Protein AF-A0A2D4TCL4-F1 (afdb_monomer)

Nearest PDB structures (foldseek):
  3dee-assembly1_A-2  TM=7.925E-01  e=2.643E-07  Neisseria gonorrhoeae FA 1090
  1lii-assembly1_A  TM=3.770E-01  e=7.928E+00  Toxoplasma gondii
  2a9z-assembly1_A  TM=3.758E-01  e=7.475E+00  Toxoplasma gondii
  1lik-assembly1_A  TM=3.734E-01  e=7.475E+00  Toxoplasma gondii
  1dgm-assembly1_A  TM=3.796E-01  e=8.408E+00  Toxoplasma gondii

Radius of gyration: 17.54 Å; Cα contacts (8 Å, |Δi|>4): 241; chains: 1; bounding box: 44×44×43 Å

Mean predicted aligned error: 4.55 Å

Sequence (165 aa):
YFLEISQEFVRFLLERSCPHPDDPPFIAELAHYEWVELALTVAEDDIPPEAGGDPMSSPLTLSPLAWPLAYAYPVHQIGVDFRPTEPGDPVYLVVYRDRGDAVQFMALNAATARLLELVRERGPEPGAALLQALAAELSLPEDTVSGFGAAQLADFVARGILVTH

Foldseek 3Di:
DVLVVLVVVLVCVVPPPDDDPPDQPCNSVLSVVVSLQVCLLPPPDDLDDAPDDQLQAFWKAFGPFKDKDKGQDPSVPDDPVDRDNGGDPIWIKIWGQFNVSHTDIDTDDPLLSVLNVLRHVVPTDRQLVSQVVSCVVVVHDSVVSVVVSSVVSVVCCNRSRMHGD

Structure (mmCIF, N/CA/C/O backbone):
data_AF-A0A2D4TCL4-F1
#
_entry.id   AF-A0A2D4TCL4-F1
#
loop_
_atom_site.group_PDB
_atom_site.id
_atom_site.type_symbol
_atom_site.label_atom_id
_atom_site.label_alt_id
_atom_site.label_comp_id
_atom_site.label_asym_id
_atom_site.label_entity_id
_atom_site.label_seq_id
_atom_site.pdbx_PDB_ins_code
_atom_site.Cartn_x
_atom_site.Cartn_y
_atom_site.Cartn_z
_atom_site.occupancy
_atom_site.B_iso_or_equiv
_atom_site.auth_seq_id
_atom_site.auth_comp_id
_atom_site.auth_asym_id
_atom_site.auth_atom_id
_atom_site.pdbx_PDB_model_num
ATOM 1 N N . TYR A 1 1 ? 11.666 -22.175 -1.401 1.00 53.78 1 TYR A N 1
ATOM 2 C CA . TYR A 1 1 ? 12.557 -22.423 -2.555 1.00 53.78 1 TYR A CA 1
ATOM 3 C C . TYR A 1 1 ? 12.320 -21.480 -3.739 1.00 53.78 1 TYR A C 1
ATOM 5 O O . TYR A 1 1 ? 13.203 -20.683 -4.008 1.00 53.78 1 TYR A O 1
ATOM 13 N N . PHE A 1 2 ? 11.178 -21.503 -4.451 1.00 63.78 2 PHE A N 1
ATOM 14 C CA . PHE A 1 2 ? 10.978 -20.621 -5.629 1.00 63.78 2 PHE A CA 1
ATOM 15 C C . PHE A 1 2 ? 10.907 -19.122 -5.268 1.00 63.78 2 PHE A C 1
ATOM 17 O O . PHE A 1 2 ? 11.614 -18.321 -5.868 1.00 63.78 2 PHE A O 1
ATOM 24 N N . LEU A 1 3 ? 10.149 -18.759 -4.226 1.00 73.62 3 LEU A N 1
ATOM 25 C CA . LEU A 1 3 ? 10.076 -17.378 -3.724 1.00 73.62 3 LEU A CA 1
ATOM 26 C C . LEU A 1 3 ? 11.419 -16.824 -3.250 1.00 73.62 3 LEU A C 1
ATOM 28 O O . LEU A 1 3 ? 11.705 -15.656 -3.483 1.00 73.62 3 LEU A O 1
ATOM 32 N N . GLU A 1 4 ? 12.223 -17.654 -2.583 1.00 73.25 4 GLU A N 1
ATOM 33 C CA . GLU A 1 4 ? 13.532 -17.254 -2.057 1.00 73.25 4 GLU A CA 1
ATOM 34 C C . GLU A 1 4 ? 14.464 -16.884 -3.210 1.00 73.25 4 GLU A C 1
ATOM 36 O O . GLU A 1 4 ? 15.098 -15.842 -3.170 1.00 73.25 4 GLU A O 1
ATOM 41 N N . ILE A 1 5 ? 14.486 -17.673 -4.289 1.00 76.19 5 ILE A N 1
ATOM 42 C CA . ILE A 1 5 ? 15.293 -17.359 -5.476 1.00 76.19 5 ILE A CA 1
ATOM 43 C C . ILE A 1 5 ? 14.829 -16.048 -6.125 1.00 76.19 5 ILE A C 1
ATOM 45 O O . ILE A 1 5 ? 15.663 -15.216 -6.478 1.00 76.19 5 ILE A O 1
ATOM 49 N N . SER A 1 6 ? 13.517 -15.838 -6.261 1.00 79.19 6 SER A N 1
ATOM 50 C CA . SER A 1 6 ? 12.975 -14.584 -6.796 1.00 79.19 6 SER A CA 1
ATOM 51 C C . SER A 1 6 ? 13.306 -13.386 -5.899 1.00 79.19 6 SER A C 1
ATOM 53 O O . SER A 1 6 ? 13.707 -12.342 -6.404 1.00 79.19 6 SER A O 1
ATOM 55 N N . GLN A 1 7 ? 13.215 -13.541 -4.577 1.00 82.56 7 GLN A N 1
ATOM 56 C CA . GLN A 1 7 ? 13.561 -12.502 -3.607 1.00 82.56 7 GLN A CA 1
ATOM 57 C C . GLN A 1 7 ? 15.056 -12.159 -3.650 1.00 82.56 7 GLN A C 1
ATOM 59 O O . GLN A 1 7 ? 15.425 -10.986 -3.664 1.00 82.56 7 GLN A O 1
ATOM 64 N N . GLU A 1 8 ? 15.922 -13.171 -3.722 1.00 82.56 8 GLU A N 1
ATOM 65 C CA . GLU A 1 8 ? 17.367 -13.000 -3.881 1.00 82.56 8 GLU A CA 1
ATOM 66 C C . GLU A 1 8 ? 17.716 -12.294 -5.192 1.00 82.56 8 GLU A C 1
ATOM 68 O O . GLU A 1 8 ? 18.614 -11.454 -5.224 1.00 82.56 8 GLU A O 1
ATOM 73 N N . PHE A 1 9 ? 16.985 -12.581 -6.271 1.00 84.38 9 PHE A N 1
ATOM 74 C CA . PHE A 1 9 ? 17.158 -11.888 -7.543 1.00 84.38 9 PHE A CA 1
ATOM 75 C C . PHE A 1 9 ? 16.732 -10.415 -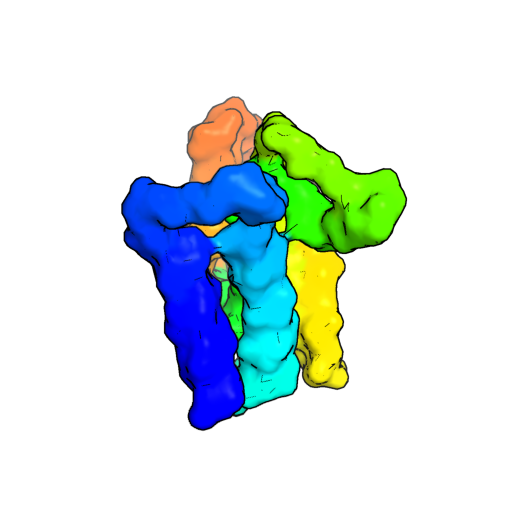7.466 1.00 84.38 9 PHE A C 1
ATOM 77 O O . PHE A 1 9 ? 17.464 -9.548 -7.944 1.00 84.38 9 PHE A O 1
ATOM 84 N N . VAL A 1 10 ? 15.605 -10.107 -6.814 1.00 85.25 10 VAL A N 1
ATOM 85 C CA . VAL A 1 10 ? 15.194 -8.717 -6.549 1.00 85.25 10 VAL A CA 1
ATOM 86 C C . VAL A 1 10 ? 16.257 -7.996 -5.719 1.00 85.25 10 VAL A C 1
ATOM 88 O O . VAL A 1 10 ? 16.669 -6.893 -6.077 1.00 85.25 10 VAL A O 1
ATOM 91 N N . ARG A 1 11 ? 16.771 -8.637 -4.661 1.00 85.44 11 ARG A N 1
ATOM 92 C CA . ARG A 1 11 ? 17.861 -8.088 -3.843 1.00 85.44 11 ARG A CA 1
ATOM 93 C C . ARG A 1 11 ? 19.114 -7.828 -4.673 1.00 85.44 11 ARG A C 1
ATOM 95 O O . ARG A 1 11 ? 19.669 -6.738 -4.610 1.00 85.44 11 ARG A O 1
ATOM 102 N N . PHE A 1 12 ? 19.520 -8.782 -5.504 1.00 86.88 12 PHE A N 1
ATOM 103 C CA . PHE A 1 12 ? 20.642 -8.613 -6.424 1.00 86.88 12 PHE A CA 1
ATOM 104 C C . PHE A 1 12 ? 20.448 -7.408 -7.359 1.00 86.88 12 PHE A C 1
ATOM 106 O O . PHE A 1 12 ? 21.382 -6.629 -7.551 1.00 86.88 12 PHE A O 1
ATOM 113 N N . LEU A 1 13 ? 19.248 -7.216 -7.918 1.00 87.25 13 LEU A N 1
ATOM 114 C CA . LEU A 1 13 ? 18.947 -6.068 -8.780 1.00 87.25 13 LEU A CA 1
ATOM 115 C C . LEU A 1 13 ? 19.014 -4.727 -8.036 1.00 87.25 13 LEU A C 1
ATOM 117 O O . LEU A 1 13 ? 19.448 -3.742 -8.636 1.00 87.25 13 LEU A O 1
ATOM 121 N N . LEU A 1 14 ? 18.605 -4.692 -6.764 1.00 83.25 14 LEU A N 1
ATOM 122 C CA . LEU A 1 14 ? 18.645 -3.499 -5.912 1.00 83.25 14 LEU A CA 1
ATOM 123 C C . LEU A 1 14 ? 20.061 -3.171 -5.409 1.00 83.25 14 LEU A C 1
ATOM 125 O O . LEU A 1 14 ? 20.416 -2.001 -5.301 1.00 83.25 14 LEU A O 1
ATOM 129 N N . GLU A 1 15 ? 20.873 -4.186 -5.103 1.00 85.94 15 GLU A N 1
ATOM 130 C CA . GLU A 1 15 ? 22.188 -4.025 -4.462 1.00 85.94 15 GLU A CA 1
ATOM 131 C C . GLU A 1 15 ? 23.367 -3.984 -5.447 1.00 85.94 15 GLU A C 1
ATOM 133 O O . GLU A 1 15 ? 24.492 -3.644 -5.065 1.00 85.94 15 GLU A O 1
ATOM 138 N N . ARG A 1 16 ? 23.155 -4.331 -6.723 1.00 82.12 16 ARG A N 1
ATOM 139 C CA . ARG A 1 16 ? 24.234 -4.319 -7.719 1.00 82.12 16 ARG A CA 1
ATOM 140 C C . ARG A 1 16 ? 24.820 -2.916 -7.886 1.00 82.12 16 ARG A C 1
ATOM 142 O O . ARG A 1 16 ? 24.122 -1.944 -8.156 1.00 82.12 16 ARG A O 1
ATOM 149 N N . SER A 1 17 ? 26.144 -2.827 -7.804 1.00 67.69 17 SER A N 1
ATOM 150 C CA . SER A 1 17 ? 26.855 -1.544 -7.880 1.00 67.69 17 SER A CA 1
ATOM 151 C C . SER A 1 17 ? 26.887 -0.938 -9.288 1.00 67.69 17 SER A C 1
ATOM 153 O O . SER A 1 17 ? 27.046 0.271 -9.422 1.00 67.69 17 SER A O 1
ATOM 155 N N . CYS A 1 18 ? 26.735 -1.763 -10.329 1.00 72.62 18 CYS A N 1
ATOM 156 C CA . CYS A 1 18 ? 26.706 -1.329 -11.725 1.00 72.62 18 CYS A CA 1
ATOM 157 C C . CYS A 1 18 ? 25.545 -2.016 -12.461 1.00 72.62 18 CYS A C 1
ATOM 159 O O . CYS A 1 18 ? 25.627 -3.222 -12.715 1.00 72.62 18 CYS A O 1
ATOM 161 N N . PRO A 1 19 ? 24.479 -1.281 -12.818 1.00 79.62 19 PRO A N 1
ATOM 162 C CA . PRO A 1 19 ? 23.487 -1.748 -13.781 1.00 79.62 19 PRO A CA 1
ATOM 163 C C . PRO A 1 19 ? 24.150 -2.106 -15.118 1.00 79.62 19 PRO A C 1
ATOM 165 O O . PRO A 1 19 ? 25.131 -1.472 -15.518 1.00 79.62 19 PRO A O 1
ATOM 168 N N . HIS A 1 20 ? 23.629 -3.115 -15.816 1.00 82.81 20 HIS A N 1
ATOM 169 C CA . HIS A 1 20 ? 24.064 -3.405 -17.177 1.00 82.81 20 HIS A CA 1
ATOM 170 C C . HIS A 1 20 ? 23.585 -2.270 -18.104 1.00 82.81 20 HIS A C 1
ATOM 172 O O . HIS A 1 20 ? 22.482 -1.762 -17.902 1.00 82.81 20 HIS A O 1
ATOM 178 N N . PRO A 1 21 ? 24.359 -1.863 -19.129 1.00 82.12 21 PRO A N 1
ATOM 179 C CA . PRO A 1 21 ? 23.979 -0.759 -20.019 1.00 82.12 21 PRO A CA 1
ATOM 180 C C . PRO A 1 21 ? 22.623 -0.930 -20.718 1.00 82.12 21 PRO A C 1
ATOM 182 O O . PRO A 1 21 ? 21.966 0.059 -21.024 1.00 82.12 21 PRO A O 1
ATOM 185 N N . ASP A 1 22 ? 22.219 -2.179 -20.958 1.00 86.50 22 ASP A N 1
ATOM 186 C CA . ASP A 1 22 ? 20.954 -2.529 -21.619 1.00 86.50 22 ASP A CA 1
ATOM 187 C C . ASP A 1 22 ? 19.778 -2.701 -20.645 1.00 86.50 22 ASP A C 1
ATOM 189 O O . ASP A 1 22 ? 18.664 -3.015 -21.069 1.00 86.50 22 ASP A O 1
ATOM 193 N N . ASP A 1 23 ? 20.005 -2.534 -19.340 1.00 90.12 23 ASP A N 1
ATOM 194 C CA . ASP A 1 23 ? 18.932 -2.685 -18.370 1.00 90.12 23 ASP A CA 1
ATOM 195 C C . ASP A 1 23 ? 17.966 -1.506 -18.438 1.00 90.12 23 ASP A C 1
ATOM 197 O O . ASP A 1 23 ? 18.388 -0.346 -18.376 1.00 90.12 23 ASP A O 1
ATOM 201 N N . PRO A 1 24 ? 16.652 -1.775 -18.467 1.00 92.69 24 PRO A N 1
ATOM 202 C CA . PRO A 1 24 ? 15.677 -0.727 -18.256 1.00 92.69 24 PRO A CA 1
ATOM 203 C C . PRO A 1 24 ? 15.897 -0.072 -16.885 1.00 92.69 24 PRO A C 1
ATOM 205 O O . PRO A 1 24 ? 16.114 -0.777 -15.894 1.00 92.69 24 PRO A O 1
ATOM 208 N N . PRO A 1 25 ? 15.782 1.260 -16.777 1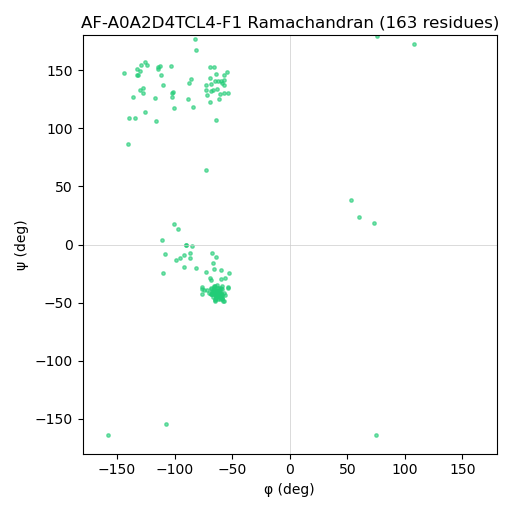.00 92.56 25 PRO A N 1
ATOM 209 C CA . PRO A 1 25 ? 16.085 1.968 -15.534 1.00 92.56 25 PRO A CA 1
ATOM 210 C C . PRO A 1 25 ? 15.117 1.619 -14.390 1.00 92.56 25 PRO A C 1
ATOM 212 O O . PRO A 1 25 ? 15.464 1.756 -13.221 1.00 92.56 25 PRO A O 1
ATOM 215 N N . PHE A 1 26 ? 13.931 1.104 -14.719 1.00 93.62 26 PHE A N 1
ATOM 216 C CA . PHE A 1 26 ? 12.899 0.666 -13.779 1.00 93.62 26 PHE A CA 1
ATOM 217 C C . PHE A 1 26 ? 13.008 -0.810 -13.361 1.00 93.62 26 PHE A C 1
ATOM 219 O O . PHE A 1 26 ? 12.153 -1.288 -12.619 1.00 93.62 26 PHE A O 1
ATOM 226 N N . ILE A 1 27 ? 13.994 -1.573 -13.857 1.00 93.62 27 ILE A N 1
ATOM 227 C CA . ILE A 1 27 ? 13.980 -3.045 -13.761 1.00 93.62 27 ILE A CA 1
ATOM 228 C C . ILE A 1 27 ? 13.916 -3.567 -12.322 1.00 93.62 27 ILE A C 1
ATOM 230 O O . ILE A 1 27 ? 13.219 -4.541 -12.057 1.00 93.62 27 ILE A O 1
ATOM 234 N N . ALA A 1 28 ? 14.605 -2.911 -11.387 1.00 92.25 28 ALA A N 1
ATOM 235 C CA . ALA A 1 28 ? 14.608 -3.326 -9.989 1.00 92.25 28 ALA A CA 1
ATOM 236 C C . ALA A 1 28 ? 13.244 -3.077 -9.325 1.00 92.25 28 ALA A C 1
ATOM 238 O O . ALA A 1 28 ? 12.734 -3.943 -8.618 1.00 92.25 28 ALA A O 1
ATOM 239 N N . GLU A 1 29 ? 12.624 -1.925 -9.600 1.00 94.81 29 GLU A N 1
ATOM 240 C CA . GLU A 1 29 ? 11.291 -1.589 -9.091 1.00 94.81 29 GLU A CA 1
ATOM 241 C C . GLU A 1 29 ? 10.213 -2.500 -9.691 1.00 94.81 29 GLU A C 1
ATOM 243 O O . GLU A 1 29 ? 9.332 -2.962 -8.966 1.00 94.81 29 GLU A O 1
ATOM 248 N N . LEU A 1 30 ? 10.311 -2.808 -10.990 1.00 95.50 30 LEU A N 1
ATOM 249 C CA . LEU A 1 30 ? 9.400 -3.726 -11.673 1.00 95.50 30 LEU A CA 1
ATOM 250 C C . LEU A 1 30 ? 9.523 -5.147 -11.114 1.00 95.50 30 LEU A C 1
ATOM 252 O O . LEU A 1 30 ? 8.513 -5.750 -10.767 1.00 95.50 30 LEU A O 1
ATOM 256 N N . ALA A 1 31 ? 10.749 -5.651 -10.950 1.00 94.44 31 ALA A N 1
ATOM 257 C CA . ALA A 1 31 ? 10.979 -6.970 -10.368 1.00 94.44 31 ALA A CA 1
ATOM 258 C C . ALA A 1 31 ? 10.461 -7.051 -8.924 1.00 94.44 31 ALA A C 1
ATOM 260 O O . ALA A 1 31 ? 9.878 -8.060 -8.535 1.00 94.44 31 ALA A O 1
ATOM 261 N N . HIS A 1 32 ? 10.638 -5.987 -8.131 1.00 95.12 32 HIS A N 1
ATOM 262 C CA . HIS A 1 32 ? 10.058 -5.914 -6.792 1.00 95.12 32 HIS A CA 1
ATOM 263 C C . HIS A 1 32 ? 8.526 -5.958 -6.843 1.00 95.12 32 HIS A C 1
ATOM 265 O O . HIS A 1 32 ? 7.922 -6.734 -6.113 1.00 95.12 32 HIS A O 1
ATOM 271 N N . TYR A 1 33 ? 7.900 -5.166 -7.717 1.00 95.38 33 TYR A N 1
ATOM 272 C CA . TYR A 1 33 ? 6.445 -5.133 -7.883 1.00 95.38 33 TYR A CA 1
ATOM 273 C C . TYR A 1 33 ? 5.854 -6.504 -8.247 1.00 95.38 33 TYR A C 1
ATOM 275 O O . TYR A 1 33 ? 4.931 -6.964 -7.576 1.00 95.38 33 TYR A O 1
ATOM 283 N N . GLU A 1 34 ? 6.428 -7.193 -9.236 1.00 93.31 34 GLU A N 1
ATOM 284 C CA . GLU A 1 34 ? 5.998 -8.543 -9.634 1.00 93.31 34 GLU A CA 1
ATOM 285 C C . GLU A 1 34 ? 6.247 -9.579 -8.526 1.00 93.31 34 GLU A C 1
ATOM 287 O O . GLU A 1 34 ? 5.448 -10.492 -8.310 1.00 93.31 34 GLU A O 1
ATOM 292 N N . TRP A 1 35 ? 7.348 -9.440 -7.780 1.00 94.88 35 TRP A N 1
ATOM 293 C CA . TRP A 1 35 ? 7.629 -10.321 -6.651 1.00 94.88 35 TRP A CA 1
ATOM 294 C C . TRP A 1 35 ? 6.618 -10.154 -5.514 1.00 94.88 35 TRP A C 1
ATOM 296 O O . TRP A 1 35 ? 6.216 -11.159 -4.932 1.00 94.88 35 TRP A O 1
ATOM 306 N N . VAL A 1 36 ? 6.178 -8.926 -5.212 1.00 95.44 36 VAL A N 1
ATOM 307 C CA . VAL A 1 36 ? 5.167 -8.674 -4.170 1.00 95.44 36 VAL A CA 1
ATOM 308 C C . VAL A 1 36 ? 3.857 -9.399 -4.486 1.00 95.44 36 VAL A C 1
ATOM 310 O O . VAL A 1 36 ? 3.278 -10.019 -3.595 1.00 95.44 36 VAL A O 1
ATOM 313 N N . GLU A 1 37 ? 3.409 -9.377 -5.743 1.00 93.12 37 GLU A N 1
ATOM 314 C CA . GLU A 1 37 ? 2.211 -10.111 -6.173 1.00 93.12 37 GLU A CA 1
ATOM 315 C C . GLU A 1 37 ? 2.338 -11.610 -5.882 1.00 93.12 37 GLU A C 1
ATOM 317 O O . GLU A 1 37 ? 1.456 -12.220 -5.268 1.00 93.12 37 GLU A O 1
ATOM 322 N N . LEU A 1 38 ? 3.467 -12.204 -6.274 1.00 92.75 38 LEU A N 1
ATOM 323 C CA . LEU A 1 38 ? 3.731 -13.618 -6.038 1.00 92.75 38 LEU A CA 1
ATOM 324 C C . LEU A 1 38 ? 3.836 -13.932 -4.539 1.00 92.75 38 LEU A C 1
ATOM 326 O O . LEU A 1 38 ? 3.281 -14.934 -4.090 1.00 92.75 38 LEU A O 1
ATOM 330 N N . ALA A 1 39 ? 4.522 -13.084 -3.770 1.00 94.50 39 ALA A N 1
ATOM 331 C CA . ALA A 1 39 ? 4.699 -13.247 -2.332 1.00 94.50 39 ALA A CA 1
ATOM 332 C C . ALA A 1 39 ? 3.351 -13.243 -1.601 1.00 94.50 39 ALA A C 1
ATOM 334 O O . ALA A 1 39 ? 3.084 -14.152 -0.819 1.00 94.50 39 ALA A O 1
ATOM 335 N N . LEU A 1 40 ? 2.470 -12.287 -1.911 1.00 95.62 40 LEU A N 1
ATOM 336 C CA . LEU A 1 40 ? 1.127 -12.215 -1.330 1.00 95.62 40 LEU A CA 1
ATOM 337 C C . LEU A 1 40 ? 0.217 -13.353 -1.801 1.00 95.62 40 LEU A C 1
ATOM 339 O O . LEU A 1 40 ? -0.631 -13.809 -1.039 1.00 95.62 40 LEU A O 1
ATOM 343 N N . THR A 1 41 ? 0.403 -13.861 -3.021 1.00 94.06 41 THR A N 1
ATOM 344 C CA . THR A 1 41 ? -0.379 -15.000 -3.532 1.00 94.06 41 THR A CA 1
ATOM 345 C C . THR A 1 41 ? -0.156 -16.264 -2.701 1.00 94.06 41 THR A C 1
ATOM 347 O O . THR A 1 41 ? -1.090 -17.029 -2.481 1.00 94.06 41 THR A O 1
ATOM 350 N N . VAL A 1 42 ? 1.070 -16.493 -2.226 1.00 93.06 42 VAL A N 1
ATOM 351 C CA . VAL A 1 42 ? 1.448 -17.739 -1.533 1.00 93.06 42 VAL A CA 1
ATOM 352 C C . VAL A 1 42 ? 1.735 -17.554 -0.043 1.00 93.06 42 VAL A C 1
ATOM 354 O O . VAL A 1 42 ? 2.146 -18.509 0.611 1.00 93.06 42 VAL A O 1
ATOM 357 N N . ALA A 1 43 ? 1.544 -16.345 0.493 1.00 93.94 43 ALA A N 1
ATOM 358 C CA . ALA A 1 43 ? 1.689 -16.068 1.917 1.00 93.94 43 ALA A CA 1
ATOM 359 C C . ALA A 1 43 ? 0.767 -16.980 2.743 1.00 93.94 43 ALA A C 1
ATOM 361 O O . ALA A 1 43 ? -0.395 -17.179 2.379 1.00 93.94 43 ALA A O 1
ATOM 362 N N . GLU A 1 44 ? 1.285 -17.514 3.848 1.00 93.25 44 GLU A N 1
ATOM 363 C CA . GLU A 1 44 ? 0.552 -18.419 4.746 1.00 93.25 44 GLU A CA 1
ATOM 364 C C . GLU A 1 44 ? -0.270 -17.670 5.808 1.00 93.25 44 GLU A C 1
ATOM 366 O O . GLU A 1 44 ? -1.086 -18.284 6.488 1.00 93.25 44 GLU A O 1
ATOM 371 N N . ASP A 1 45 ? -0.057 -16.359 5.963 1.00 93.81 45 ASP A N 1
ATOM 372 C CA . ASP A 1 45 ? -0.825 -15.517 6.882 1.00 93.81 45 ASP A CA 1
ATOM 373 C C . ASP A 1 45 ? -2.296 -15.407 6.461 1.00 93.81 45 ASP A C 1
ATOM 375 O O . ASP A 1 45 ? -2.613 -15.435 5.278 1.00 93.81 45 ASP A O 1
ATOM 379 N N . ASP A 1 46 ? -3.192 -15.173 7.415 1.00 91.88 46 ASP A N 1
ATOM 380 C CA . ASP A 1 46 ? -4.594 -14.841 7.149 1.00 91.88 46 ASP A CA 1
ATOM 381 C C . ASP A 1 46 ? -4.901 -13.417 7.615 1.00 91.88 46 ASP A C 1
ATOM 383 O O . ASP A 1 46 ? -4.299 -12.910 8.568 1.00 91.88 46 ASP A O 1
ATOM 387 N N . ILE A 1 47 ? -5.887 -12.769 6.985 1.00 92.00 47 ILE A N 1
ATOM 388 C CA . ILE A 1 47 ? -6.425 -11.509 7.511 1.00 92.00 47 ILE A CA 1
ATOM 389 C C . ILE A 1 47 ? -7.194 -11.837 8.794 1.00 92.00 47 ILE A C 1
ATOM 391 O O . ILE A 1 47 ? -8.166 -12.600 8.732 1.00 92.00 47 ILE A O 1
ATOM 395 N N . PRO A 1 48 ? -6.843 -11.237 9.947 1.00 90.31 48 PRO A N 1
ATOM 396 C CA . PRO A 1 48 ? -7.598 -11.454 11.167 1.00 90.31 48 PRO A CA 1
ATOM 397 C C . PRO A 1 48 ? -9.096 -11.146 10.977 1.00 90.31 48 PRO A C 1
ATOM 399 O O . PRO A 1 48 ? -9.478 -10.277 10.173 1.00 90.31 48 PRO A O 1
ATOM 402 N N . PRO A 1 49 ? -9.980 -11.856 11.699 1.00 86.75 49 PRO A N 1
ATOM 403 C CA . PRO A 1 49 ? -11.395 -11.526 11.691 1.00 86.75 49 PRO A CA 1
ATOM 404 C C . PRO A 1 49 ? -11.582 -10.094 12.193 1.00 86.75 49 PRO A C 1
ATOM 406 O O . PRO A 1 49 ? -10.909 -9.655 13.123 1.00 86.75 49 PRO A O 1
ATOM 409 N N . GLU A 1 50 ? -12.502 -9.362 11.574 1.00 81.94 50 GLU A N 1
ATOM 410 C CA . GLU A 1 50 ? -12.898 -8.052 12.084 1.00 81.94 50 GLU A CA 1
ATOM 411 C C . GLU A 1 50 ? -13.497 -8.203 13.486 1.00 81.94 50 GLU A C 1
ATOM 413 O O . GLU A 1 50 ? -14.467 -8.938 13.679 1.00 81.94 50 GLU A O 1
ATOM 418 N N . ALA A 1 51 ? -12.952 -7.466 14.457 1.00 82.75 51 ALA A N 1
ATOM 419 C CA . ALA A 1 51 ? -13.576 -7.308 15.771 1.00 82.75 51 ALA A CA 1
ATOM 420 C C . ALA A 1 51 ? -14.904 -6.522 15.698 1.00 82.75 51 ALA A C 1
ATOM 422 O O . ALA A 1 51 ? -15.713 -6.562 16.628 1.00 82.75 51 ALA A O 1
ATOM 423 N N . GLY A 1 52 ? -15.145 -5.834 14.575 1.00 79.06 52 GLY A N 1
ATOM 424 C CA . GLY A 1 52 ? -16.220 -4.865 14.413 1.00 79.06 52 GLY A CA 1
ATOM 425 C C . GLY A 1 52 ? -15.903 -3.539 15.110 1.00 79.06 52 GLY A C 1
ATOM 426 O O . GLY A 1 52 ? -14.859 -3.368 15.735 1.00 79.06 52 GLY A O 1
ATOM 427 N N . GLY A 1 53 ? -16.824 -2.584 14.997 1.00 86.25 53 GLY A N 1
ATOM 428 C CA . GLY A 1 53 ? -16.664 -1.244 15.565 1.00 86.25 53 GLY A CA 1
ATOM 429 C C . GLY A 1 53 ? -16.412 -0.171 14.511 1.00 86.25 53 GLY A C 1
ATOM 430 O O . GLY A 1 53 ? -16.290 -0.451 13.321 1.00 86.25 53 GLY A O 1
ATOM 431 N N . ASP A 1 54 ? -16.414 1.080 14.962 1.00 92.62 54 ASP A N 1
ATOM 432 C CA . ASP A 1 54 ? -16.173 2.238 14.106 1.00 92.62 54 ASP A CA 1
ATOM 433 C C . ASP A 1 54 ? -14.655 2.456 13.962 1.00 92.62 54 ASP A C 1
ATOM 435 O O . ASP A 1 54 ? -14.012 2.746 14.979 1.00 92.62 54 ASP A O 1
ATOM 439 N N . PRO A 1 55 ? -14.081 2.382 12.740 1.00 94.31 55 PRO A N 1
ATOM 440 C CA . PRO A 1 55 ? -12.657 2.617 12.480 1.00 94.31 55 PRO A CA 1
ATOM 441 C C . PRO A 1 55 ? -12.121 3.942 13.031 1.00 94.31 55 PRO A C 1
ATOM 443 O O . PRO A 1 55 ? -10.930 4.057 13.305 1.00 94.31 55 PRO A O 1
ATOM 446 N N . MET A 1 56 ? -12.977 4.949 13.223 1.00 95.12 56 MET A N 1
ATOM 447 C CA . MET A 1 56 ? -12.575 6.218 13.832 1.00 95.12 56 MET A CA 1
ATOM 448 C C . MET A 1 56 ? -12.242 6.087 15.321 1.00 95.12 56 MET A C 1
ATOM 450 O O . MET A 1 56 ? -11.420 6.846 15.836 1.00 95.12 56 MET A O 1
ATOM 454 N N . SER A 1 57 ? -12.869 5.133 16.008 1.00 95.12 57 SER A N 1
ATOM 455 C CA . SER A 1 57 ? -12.764 4.937 17.458 1.00 95.12 57 SER A CA 1
ATOM 456 C C . SER A 1 57 ? -12.004 3.671 17.861 1.00 95.12 57 SER A C 1
ATOM 458 O O . SER A 1 57 ? -11.436 3.629 18.952 1.00 95.12 57 SER A O 1
ATOM 460 N N . SER A 1 58 ? -11.969 2.665 16.987 1.00 94.81 58 SER A N 1
ATOM 461 C CA . SER A 1 58 ? -11.286 1.395 17.221 1.00 94.81 58 SER A CA 1
ATOM 462 C C . SER A 1 58 ? -9.805 1.479 16.845 1.00 94.81 58 SER A C 1
ATOM 464 O O . SER A 1 58 ? -9.483 2.096 15.826 1.00 94.81 58 SER A O 1
ATOM 466 N N . PRO A 1 59 ? -8.900 0.839 17.607 1.00 95.31 59 PRO A N 1
ATOM 467 C CA . PRO A 1 59 ? -7.507 0.685 17.214 1.00 95.31 59 PRO A CA 1
ATOM 468 C C . PRO A 1 59 ? -7.369 -0.014 15.859 1.00 95.31 59 PRO A C 1
ATOM 470 O O . PRO A 1 59 ? -7.958 -1.074 15.636 1.00 95.31 59 PRO A O 1
ATOM 473 N N . LEU A 1 60 ? -6.571 0.571 14.968 1.00 96.12 60 LEU A N 1
ATOM 474 C CA . LEU A 1 60 ? -6.323 0.056 13.626 1.00 96.12 60 LEU A CA 1
ATOM 475 C C . LEU A 1 60 ? -4.900 -0.476 13.496 1.00 96.12 60 LEU A C 1
ATOM 477 O O . LEU A 1 60 ? -3.944 0.173 13.914 1.00 96.12 60 LEU A O 1
ATOM 481 N N . THR A 1 61 ? -4.753 -1.625 12.843 1.00 95.62 61 THR A N 1
ATOM 482 C CA . THR A 1 61 ? -3.455 -2.132 12.383 1.00 95.62 61 THR A CA 1
ATOM 483 C C . THR A 1 61 ? -3.478 -2.404 10.893 1.00 95.62 61 THR A C 1
ATOM 485 O O . THR A 1 61 ? -4.524 -2.717 10.324 1.00 95.62 61 THR A O 1
ATOM 488 N N . LEU A 1 62 ? -2.306 -2.353 10.267 1.00 96.12 62 LEU A N 1
ATOM 489 C CA . LEU A 1 62 ? -2.131 -2.820 8.900 1.00 96.12 62 LEU A CA 1
ATOM 490 C C . LEU A 1 62 ? -2.287 -4.345 8.852 1.00 96.12 62 LEU A C 1
ATOM 492 O O . LEU A 1 62 ? -1.800 -5.051 9.737 1.00 96.12 62 LEU A O 1
ATOM 496 N N . SER A 1 63 ? -2.977 -4.847 7.833 1.00 96.19 63 SER A N 1
ATOM 497 C CA . SER A 1 63 ? -3.036 -6.282 7.562 1.00 96.19 63 SER A CA 1
ATOM 498 C C . SER A 1 63 ? -1.634 -6.819 7.235 1.00 96.19 63 SER A C 1
ATOM 500 O O . SER A 1 63 ? -0.897 -6.156 6.500 1.00 96.19 63 SER A O 1
ATOM 502 N N . PRO A 1 64 ? -1.253 -8.024 7.706 1.00 95.06 64 PRO A N 1
ATOM 503 C CA . PRO A 1 64 ? 0.018 -8.647 7.314 1.00 95.06 64 PRO A CA 1
ATOM 504 C C . PRO A 1 64 ? 0.108 -8.883 5.796 1.00 95.06 64 PRO A C 1
ATOM 506 O O . PRO A 1 64 ? 1.197 -8.960 5.228 1.00 95.06 64 PRO A O 1
ATOM 509 N N . LEU A 1 65 ? -1.051 -8.937 5.136 1.00 97.31 65 LEU A N 1
ATOM 510 C CA . LEU A 1 65 ? -1.213 -9.163 3.709 1.00 97.31 65 LEU A CA 1
ATOM 511 C C . LEU A 1 65 ? -1.476 -7.872 2.923 1.00 97.31 65 LEU A C 1
ATOM 513 O O . LEU A 1 65 ? -1.976 -7.959 1.808 1.00 97.31 65 LEU A O 1
ATOM 517 N N . ALA A 1 66 ? -1.195 -6.689 3.479 1.00 97.62 66 ALA A N 1
ATOM 518 C CA . ALA A 1 66 ? -1.335 -5.409 2.785 1.00 97.62 66 ALA A CA 1
ATOM 519 C C . ALA A 1 66 ? -0.033 -4.612 2.843 1.00 97.62 66 ALA A C 1
ATOM 521 O O . ALA A 1 66 ? 0.416 -4.211 3.914 1.00 97.62 66 ALA A O 1
ATOM 522 N N . TRP A 1 67 ? 0.596 -4.401 1.690 1.00 97.44 67 TRP A N 1
ATOM 523 C CA . TRP A 1 67 ? 1.925 -3.807 1.579 1.00 97.44 67 TRP A CA 1
ATOM 524 C C . TRP A 1 67 ? 1.839 -2.468 0.834 1.00 97.44 67 TRP A C 1
ATOM 526 O O . TRP A 1 67 ? 1.624 -2.453 -0.383 1.00 97.44 67 TRP A O 1
ATOM 536 N N . PRO A 1 68 ? 1.973 -1.332 1.544 1.00 97.25 68 PRO A N 1
ATOM 537 C CA . PRO A 1 68 ? 2.168 -0.022 0.939 1.00 97.25 68 PRO A CA 1
ATOM 538 C C . PRO A 1 68 ? 3.532 0.039 0.246 1.00 97.25 68 PRO A C 1
ATOM 540 O O . PRO A 1 68 ? 4.549 -0.363 0.812 1.00 97.25 68 PRO A O 1
ATOM 543 N N . LEU A 1 69 ? 3.552 0.541 -0.984 1.00 97.00 69 LEU A N 1
ATOM 544 C CA . LEU A 1 69 ? 4.723 0.608 -1.850 1.00 97.00 69 LEU A CA 1
ATOM 545 C C . LEU A 1 69 ? 4.838 2.005 -2.455 1.00 97.00 69 LEU A C 1
ATOM 547 O O . LEU A 1 69 ? 3.835 2.640 -2.785 1.00 97.00 69 LEU A O 1
ATOM 551 N N . ALA A 1 70 ? 6.074 2.453 -2.645 1.00 96.62 70 ALA A N 1
ATOM 552 C CA . ALA A 1 70 ? 6.395 3.691 -3.336 1.00 96.62 70 ALA A CA 1
ATOM 553 C C . ALA A 1 70 ? 7.468 3.417 -4.392 1.00 96.62 70 ALA A C 1
ATOM 555 O O . ALA A 1 70 ? 8.472 2.764 -4.105 1.00 96.62 70 ALA A O 1
ATOM 556 N N . TYR A 1 71 ? 7.245 3.930 -5.596 1.00 96.75 71 TYR A N 1
ATOM 557 C CA . TYR A 1 71 ? 8.094 3.716 -6.762 1.00 96.75 71 TYR A CA 1
ATOM 558 C C . TYR A 1 71 ? 8.397 5.043 -7.456 1.00 96.75 71 TYR A C 1
ATOM 560 O O . TYR A 1 71 ? 7.547 5.935 -7.487 1.00 96.75 71 TYR A O 1
ATOM 568 N N . ALA A 1 72 ? 9.594 5.185 -8.025 1.00 96.25 72 ALA A N 1
ATOM 569 C CA . ALA A 1 72 ? 9.932 6.328 -8.874 1.00 96.25 72 ALA A CA 1
ATOM 570 C C . ALA A 1 72 ? 9.409 6.138 -10.307 1.00 96.25 72 ALA A C 1
ATOM 572 O O . ALA A 1 72 ? 9.239 7.108 -11.052 1.00 96.25 72 ALA A O 1
ATOM 573 N N . TYR A 1 73 ? 9.135 4.887 -10.690 1.00 96.75 73 TYR A N 1
ATOM 574 C CA . TYR A 1 73 ? 8.549 4.534 -11.973 1.00 96.75 73 TYR A CA 1
ATOM 575 C C . TYR A 1 73 ? 7.124 3.982 -11.803 1.00 96.75 73 TYR A C 1
ATOM 577 O O . TYR A 1 73 ? 6.833 3.256 -10.853 1.00 96.75 73 TYR A O 1
ATOM 585 N N . PRO A 1 74 ? 6.211 4.251 -12.751 1.00 95.69 74 PRO A N 1
ATOM 586 C CA . PRO A 1 74 ? 4.870 3.660 -12.791 1.00 95.69 74 PRO A CA 1
ATOM 587 C C . PRO A 1 74 ? 4.904 2.182 -13.207 1.00 95.69 74 PRO A C 1
ATOM 589 O O . PRO A 1 74 ? 4.359 1.800 -14.238 1.00 95.69 74 PRO A O 1
ATOM 592 N N . VAL A 1 75 ? 5.536 1.338 -12.393 1.00 95.31 75 VAL A N 1
ATOM 593 C CA . VAL A 1 75 ? 5.799 -0.083 -12.679 1.00 95.31 75 VAL A CA 1
ATOM 594 C C . VAL A 1 75 ? 4.551 -0.883 -13.052 1.00 95.31 75 VAL A C 1
ATOM 596 O O . VAL A 1 75 ? 4.597 -1.671 -13.987 1.00 95.31 75 VAL A O 1
ATOM 599 N N . HIS A 1 76 ? 3.411 -0.583 -12.427 1.00 94.31 76 HIS A N 1
ATOM 600 C CA . HIS A 1 76 ? 2.102 -1.181 -12.720 1.00 94.31 76 HIS A CA 1
ATOM 601 C C . HIS A 1 76 ? 1.553 -0.888 -14.134 1.00 94.31 76 HIS A C 1
ATOM 603 O O . HIS A 1 76 ? 0.553 -1.476 -14.536 1.00 94.31 76 HIS A O 1
ATOM 609 N N . GLN A 1 77 ? 2.162 0.038 -14.883 1.00 95.62 77 GLN A N 1
ATOM 610 C CA . GLN A 1 77 ? 1.773 0.388 -16.257 1.00 95.62 77 GLN A CA 1
ATOM 611 C C . GLN A 1 77 ? 2.783 -0.104 -17.297 1.00 95.62 77 GLN A C 1
ATOM 613 O O . GLN A 1 77 ? 2.542 0.031 -18.497 1.00 95.62 77 GLN A O 1
ATOM 618 N N . ILE A 1 78 ? 3.937 -0.617 -16.862 1.00 95.69 78 ILE A N 1
ATOM 619 C CA . ILE A 1 78 ? 5.032 -0.963 -17.764 1.00 95.69 78 ILE A CA 1
ATOM 620 C C . ILE A 1 78 ? 4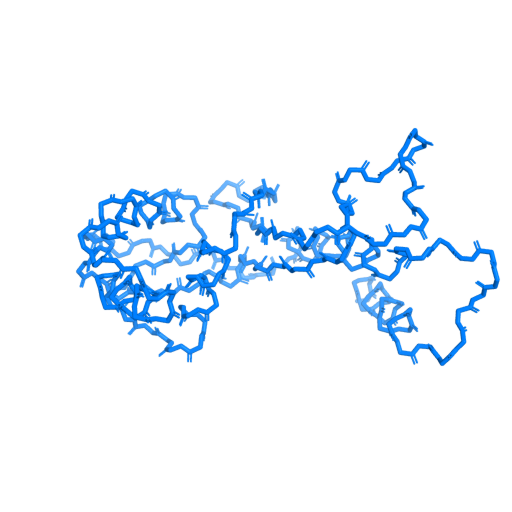.633 -2.151 -18.635 1.00 95.69 78 ILE A C 1
ATOM 622 O O . ILE A 1 78 ? 4.144 -3.171 -18.160 1.00 95.69 78 ILE A O 1
ATOM 626 N N . GLY A 1 79 ? 4.878 -2.018 -19.936 1.00 93.25 79 GLY A N 1
ATOM 627 C CA . GLY A 1 79 ? 4.539 -3.034 -20.922 1.00 93.25 79 GLY A CA 1
ATOM 628 C C . GLY A 1 79 ? 5.367 -2.902 -22.193 1.00 93.25 79 GLY A C 1
ATOM 629 O O . GLY A 1 79 ? 6.409 -2.245 -22.235 1.00 93.25 79 GLY A O 1
ATOM 630 N N . VAL A 1 80 ? 4.921 -3.545 -23.271 1.00 90.25 80 VAL A N 1
ATOM 631 C CA . VAL A 1 80 ? 5.550 -3.370 -24.592 1.00 90.25 80 VAL A CA 1
ATOM 632 C C . VAL A 1 80 ? 5.402 -1.929 -25.085 1.00 90.25 80 VAL A C 1
ATOM 634 O O . VAL A 1 80 ? 6.367 -1.377 -25.607 1.00 90.25 80 VAL A O 1
ATOM 637 N N . ASP A 1 81 ? 4.247 -1.310 -24.840 1.00 94.75 81 ASP A N 1
ATOM 638 C CA . ASP A 1 81 ? 3.901 0.010 -25.379 1.00 94.75 81 ASP A CA 1
ATOM 639 C C . ASP A 1 81 ? 4.278 1.183 -24.456 1.00 94.75 81 ASP A C 1
ATOM 641 O O . ASP A 1 81 ? 4.216 2.340 -24.869 1.00 94.75 81 ASP A O 1
ATOM 645 N N . PHE A 1 82 ? 4.691 0.909 -23.213 1.00 95.56 82 PHE A N 1
ATOM 646 C CA . PHE A 1 82 ? 5.055 1.937 -22.238 1.00 95.56 82 PHE A CA 1
ATOM 647 C C . PHE A 1 82 ? 6.294 1.535 -21.436 1.00 95.56 82 PHE A C 1
ATOM 649 O O . PHE A 1 82 ? 6.261 0.613 -20.620 1.00 95.56 82 PHE A O 1
ATOM 656 N N . ARG A 1 83 ? 7.408 2.225 -21.708 1.00 95.31 83 ARG A N 1
ATOM 657 C CA . ARG A 1 83 ? 8.734 1.967 -21.128 1.00 95.31 83 ARG A CA 1
ATOM 658 C C . ARG A 1 83 ? 9.431 3.297 -20.833 1.00 95.31 83 ARG A C 1
ATOM 660 O O . ARG A 1 83 ? 10.142 3.804 -21.703 1.00 95.31 83 ARG A O 1
ATOM 667 N N . PRO A 1 84 ? 9.191 3.903 -19.660 1.00 94.50 84 PRO A N 1
ATOM 668 C CA . PRO A 1 84 ? 9.807 5.178 -19.315 1.00 94.50 84 PRO A CA 1
ATOM 669 C C . PRO A 1 84 ? 11.330 5.036 -19.198 1.00 94.50 84 PRO A C 1
ATOM 671 O O . PRO A 1 84 ? 11.836 4.042 -18.679 1.00 94.50 84 PRO A O 1
ATOM 674 N N . THR A 1 85 ? 12.058 6.041 -19.681 1.00 93.19 85 THR A N 1
ATOM 675 C CA . THR A 1 85 ? 13.526 6.121 -19.571 1.00 93.19 85 THR A CA 1
ATOM 676 C C . THR A 1 85 ? 13.989 7.017 -18.425 1.00 93.19 85 THR A C 1
ATOM 678 O O . THR A 1 85 ? 15.158 6.979 -18.059 1.00 93.19 85 THR A O 1
ATOM 681 N N . GLU A 1 86 ? 13.082 7.816 -17.864 1.00 93.38 86 GLU A N 1
ATOM 682 C CA . GLU A 1 86 ? 13.319 8.724 -16.741 1.00 93.38 86 GLU A CA 1
ATOM 683 C C . GLU A 1 86 ? 12.237 8.507 -15.672 1.00 93.38 86 GLU A C 1
ATOM 685 O O . GLU A 1 86 ? 11.115 8.118 -16.023 1.00 93.38 86 GLU A O 1
ATOM 690 N N . PRO A 1 87 ? 12.556 8.716 -14.381 1.00 94.50 87 PRO A N 1
ATOM 691 C CA . PRO A 1 87 ? 11.569 8.625 -13.314 1.00 94.50 87 PRO A CA 1
ATOM 692 C C . PRO A 1 87 ? 10.566 9.781 -13.407 1.00 94.50 87 PRO A C 1
ATOM 694 O O . PRO A 1 87 ? 10.883 10.859 -13.912 1.00 94.50 87 PRO A O 1
ATOM 697 N N . GLY A 1 88 ? 9.354 9.547 -12.911 1.00 92.38 88 GLY A N 1
ATOM 698 C CA . GLY A 1 88 ? 8.292 10.550 -12.856 1.00 92.38 88 GLY A CA 1
ATOM 699 C C . GLY A 1 88 ? 8.032 11.048 -11.436 1.00 92.38 88 GLY A C 1
ATOM 700 O O . GLY A 1 88 ? 8.897 10.977 -10.560 1.00 92.38 88 GLY A O 1
ATOM 701 N N . ASP A 1 89 ? 6.806 11.519 -11.206 1.00 94.38 89 ASP A N 1
ATOM 702 C CA . ASP A 1 89 ? 6.302 11.731 -9.850 1.00 94.38 89 ASP A CA 1
ATOM 703 C C . ASP A 1 89 ? 6.207 10.388 -9.099 1.00 94.38 89 ASP A C 1
ATOM 705 O O . ASP A 1 89 ? 5.886 9.369 -9.723 1.00 94.38 89 ASP A O 1
ATOM 709 N N . PRO A 1 90 ? 6.437 10.365 -7.770 1.00 95.19 90 PRO A N 1
ATOM 710 C CA . PRO A 1 90 ? 6.318 9.147 -6.982 1.00 95.19 90 PRO A CA 1
ATOM 711 C C . PRO A 1 90 ? 4.959 8.470 -7.156 1.00 95.19 90 PRO A C 1
ATOM 713 O O . PRO A 1 90 ? 3.901 9.085 -6.996 1.00 95.19 90 PRO A O 1
ATOM 716 N N . VAL A 1 91 ? 5.003 7.174 -7.437 1.00 97.31 91 VAL A N 1
ATOM 717 C CA . VAL A 1 91 ? 3.832 6.319 -7.587 1.00 97.31 91 VAL A CA 1
ATOM 718 C C . VAL A 1 91 ? 3.640 5.543 -6.300 1.00 97.31 91 VAL A C 1
ATOM 720 O O . VAL A 1 91 ? 4.489 4.737 -5.924 1.00 97.31 91 VAL A O 1
ATOM 723 N N . TYR A 1 92 ? 2.507 5.767 -5.642 1.00 98.12 92 TYR A N 1
ATOM 724 C CA . TYR A 1 92 ? 2.138 5.046 -4.433 1.00 98.12 92 TYR A CA 1
ATOM 725 C C . TYR A 1 92 ? 1.099 3.982 -4.751 1.00 98.12 92 TYR A C 1
ATOM 727 O O . TYR A 1 92 ? 0.083 4.263 -5.391 1.00 98.12 92 TYR A O 1
ATOM 735 N N . LEU A 1 93 ? 1.342 2.767 -4.280 1.00 97.94 93 LEU A N 1
ATOM 736 C CA . LEU A 1 93 ? 0.439 1.634 -4.414 1.00 97.94 93 LEU A CA 1
ATOM 737 C C . LEU A 1 93 ? 0.229 0.997 -3.040 1.00 97.94 93 LEU A C 1
ATOM 739 O O . LEU A 1 93 ? 1.100 1.063 -2.179 1.00 97.94 93 LEU A O 1
ATOM 743 N N . VAL A 1 94 ? -0.896 0.323 -2.851 1.00 98.12 94 VAL A N 1
ATOM 744 C CA . VAL A 1 94 ? -0.994 -0.781 -1.896 1.00 98.12 94 VAL A CA 1
ATOM 745 C C . VAL A 1 94 ? -1.319 -2.040 -2.679 1.00 98.12 94 VAL A C 1
ATOM 747 O O . VAL A 1 94 ? -2.266 -2.064 -3.472 1.00 98.12 94 VAL A O 1
ATOM 750 N N . VAL A 1 95 ? -0.502 -3.069 -2.478 1.00 98.12 95 VAL A N 1
ATOM 751 C CA . VAL A 1 95 ? -0.784 -4.423 -2.955 1.00 98.12 95 VAL A CA 1
ATOM 752 C C . VAL A 1 95 ? -1.266 -5.208 -1.756 1.00 98.12 95 VAL A C 1
ATOM 754 O O . VAL A 1 95 ? -0.621 -5.183 -0.709 1.00 98.12 95 VAL A O 1
ATOM 757 N N . TYR A 1 96 ? -2.425 -5.841 -1.869 1.00 98.19 96 TYR A N 1
ATOM 758 C CA . TYR A 1 96 ? -3.026 -6.532 -0.739 1.00 98.19 96 TYR A CA 1
ATOM 759 C C . TYR A 1 96 ? -3.740 -7.801 -1.172 1.00 98.19 96 TYR A C 1
ATOM 761 O O . TYR A 1 96 ? -4.294 -7.843 -2.263 1.00 98.19 96 TYR A O 1
ATOM 769 N N . ARG A 1 97 ? -3.748 -8.829 -0.325 1.00 97.88 97 ARG A N 1
ATOM 770 C CA . ARG A 1 97 ? -4.671 -9.958 -0.483 1.00 97.88 97 ARG A CA 1
ATOM 771 C C . ARG A 1 97 ? -5.959 -9.622 0.256 1.00 97.88 97 ARG A C 1
ATOM 773 O O . ARG A 1 97 ? -5.904 -9.237 1.421 1.00 97.88 97 ARG A O 1
ATOM 780 N N . ASP A 1 98 ? -7.089 -9.693 -0.437 1.00 96.38 98 ASP A N 1
ATOM 781 C CA . ASP A 1 98 ? -8.401 -9.420 0.148 1.00 96.38 98 ASP A CA 1
ATOM 782 C C . ASP A 1 98 ? -8.964 -10.640 0.903 1.00 96.38 98 ASP A C 1
ATOM 784 O O . ASP A 1 98 ? -8.374 -11.720 0.930 1.00 96.38 98 ASP A O 1
ATOM 788 N N . ARG A 1 99 ? -10.135 -10.478 1.534 1.00 93.44 99 ARG A N 1
ATOM 789 C CA . ARG A 1 99 ? -10.814 -11.566 2.268 1.00 93.44 99 ARG A CA 1
ATOM 790 C C . ARG A 1 99 ? -11.327 -12.706 1.370 1.00 93.44 99 ARG A C 1
ATOM 792 O O . ARG A 1 99 ? -11.841 -13.690 1.893 1.00 93.44 99 ARG A O 1
ATOM 799 N N . GLY A 1 100 ? -11.260 -12.557 0.048 1.00 94.94 100 GLY A N 1
ATOM 800 C CA . GLY A 1 100 ? -11.572 -13.590 -0.938 1.00 94.94 100 GLY A CA 1
ATOM 801 C C . GLY A 1 100 ? -10.334 -14.331 -1.448 1.00 94.94 100 GLY A C 1
ATOM 802 O O . GLY A 1 100 ? -10.439 -15.021 -2.461 1.00 94.94 100 GLY A O 1
ATOM 803 N N . ASP A 1 101 ? -9.186 -14.168 -0.781 1.00 94.38 101 ASP A N 1
ATOM 804 C CA . ASP A 1 101 ? -7.881 -14.723 -1.156 1.00 94.38 101 ASP A CA 1
ATOM 805 C C . ASP A 1 101 ? -7.367 -14.258 -2.528 1.00 94.38 101 ASP A C 1
ATOM 807 O O . ASP A 1 101 ? -6.517 -14.905 -3.144 1.00 94.38 101 ASP A O 1
ATOM 811 N N . ALA A 1 102 ? -7.837 -13.104 -3.010 1.00 96.31 102 ALA A N 1
ATOM 812 C CA . ALA A 1 102 ? -7.370 -12.519 -4.259 1.00 96.31 102 ALA A CA 1
ATOM 813 C C . ALA A 1 102 ? -6.369 -11.389 -3.996 1.00 96.31 102 ALA A C 1
ATOM 815 O O . ALA A 1 102 ? -6.634 -10.479 -3.210 1.00 96.31 102 ALA A O 1
ATOM 816 N N . VAL A 1 103 ? -5.229 -11.414 -4.693 1.00 97.50 103 VAL A N 1
ATOM 817 C CA . VAL A 1 103 ? -4.293 -10.282 -4.701 1.00 97.50 103 VAL A CA 1
ATOM 818 C C . VAL A 1 103 ? -4.891 -9.138 -5.521 1.00 97.50 103 VAL A C 1
ATOM 820 O O . VAL A 1 103 ? -5.332 -9.321 -6.654 1.00 97.50 103 VAL A O 1
ATOM 823 N N . GLN A 1 104 ? -4.911 -7.954 -4.925 1.00 97.94 104 GLN A N 1
ATOM 824 C CA . GLN A 1 104 ? -5.478 -6.723 -5.448 1.00 97.94 104 GLN A CA 1
ATOM 825 C C . GLN A 1 104 ? -4.438 -5.606 -5.426 1.00 97.94 104 GLN A C 1
ATOM 827 O O . GLN A 1 104 ? -3.504 -5.591 -4.621 1.00 97.94 104 GLN A O 1
ATOM 832 N N . PHE A 1 105 ? -4.658 -4.619 -6.290 1.00 96.81 105 PHE A N 1
ATOM 833 C CA . PHE A 1 105 ? -3.802 -3.451 -6.435 1.00 96.81 105 PHE A CA 1
ATOM 834 C C . PHE A 1 105 ? -4.646 -2.191 -6.330 1.00 96.81 105 PHE A C 1
ATOM 836 O O . PHE A 1 105 ? -5.703 -2.081 -6.954 1.00 96.81 105 PHE A O 1
ATOM 843 N N . MET A 1 106 ? -4.170 -1.216 -5.567 1.00 97.31 106 MET A N 1
ATOM 844 C CA . MET A 1 106 ? -4.815 0.085 -5.472 1.00 97.31 106 MET A CA 1
ATOM 845 C C . MET A 1 106 ? -3.770 1.191 -5.541 1.00 97.31 106 MET A C 1
ATOM 847 O O . MET A 1 106 ? -2.820 1.204 -4.762 1.00 97.31 106 MET A O 1
ATOM 851 N N . ALA A 1 107 ? -3.967 2.134 -6.462 1.00 97.12 107 ALA A N 1
ATOM 852 C CA . ALA A 1 107 ? -3.188 3.362 -6.493 1.00 97.12 107 ALA A CA 1
ATOM 853 C C . ALA A 1 107 ? -3.602 4.286 -5.345 1.00 97.12 107 ALA A C 1
ATOM 855 O O . ALA A 1 107 ? -4.789 4.470 -5.074 1.00 97.12 107 ALA A O 1
ATOM 856 N N . LEU A 1 108 ? -2.610 4.882 -4.695 1.00 96.88 108 LEU A N 1
ATOM 857 C CA . LEU A 1 108 ? -2.786 5.794 -3.578 1.00 96.88 108 LEU A CA 1
ATOM 858 C C . LEU A 1 108 ? -2.319 7.192 -3.973 1.00 96.88 108 LEU A C 1
ATOM 860 O O . LEU A 1 108 ? -1.403 7.367 -4.775 1.00 96.88 108 LEU A O 1
ATOM 864 N N . ASN A 1 109 ? -2.917 8.206 -3.356 1.00 95.00 109 ASN A N 1
ATOM 865 C CA . ASN A 1 109 ? -2.275 9.513 -3.295 1.00 95.00 109 ASN A CA 1
ATOM 866 C C . ASN A 1 109 ? -1.240 9.534 -2.149 1.00 95.00 109 ASN A C 1
ATOM 868 O O . ASN A 1 109 ? -1.236 8.658 -1.280 1.00 95.00 109 ASN A O 1
ATOM 872 N N . ALA A 1 110 ? -0.390 10.561 -2.122 1.00 94.50 110 ALA A N 1
ATOM 873 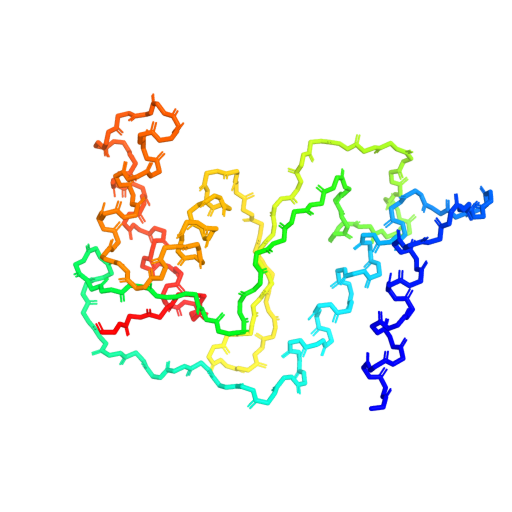C CA . ALA A 1 110 ? 0.675 10.685 -1.126 1.00 94.50 110 ALA A CA 1
ATOM 874 C C . ALA A 1 110 ? 0.163 10.737 0.329 1.00 94.50 110 ALA A C 1
ATOM 876 O O . ALA A 1 110 ? 0.781 10.154 1.217 1.00 94.50 110 ALA A O 1
ATOM 877 N N . ALA A 1 111 ? -0.975 11.394 0.584 1.00 94.25 111 ALA A N 1
ATOM 878 C CA . ALA A 1 111 ? -1.545 11.498 1.929 1.00 94.25 111 ALA A CA 1
ATOM 879 C C . ALA A 1 111 ? -2.060 10.140 2.429 1.00 94.25 111 ALA A C 1
ATOM 881 O O . ALA A 1 111 ? -1.804 9.757 3.568 1.00 94.25 111 ALA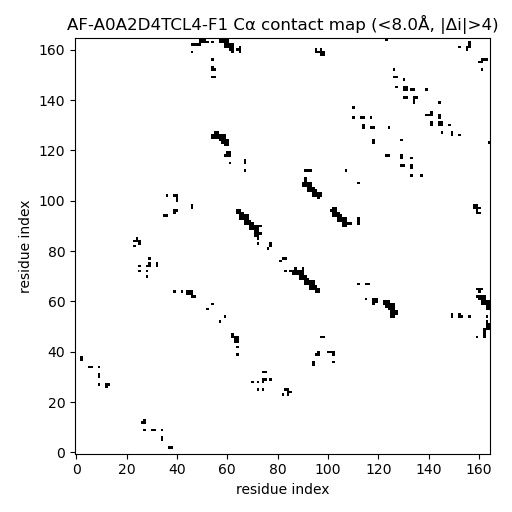 A O 1
ATOM 882 N N . THR A 1 112 ? -2.731 9.381 1.563 1.00 95.38 112 THR A N 1
ATOM 883 C CA . THR A 1 112 ? -3.228 8.041 1.880 1.00 95.38 112 THR A CA 1
ATOM 884 C C . THR A 1 112 ? -2.081 7.042 2.061 1.00 95.38 112 THR A C 1
ATOM 886 O O . THR A 1 112 ? -2.135 6.214 2.967 1.00 95.38 112 THR A O 1
ATOM 889 N N . ALA A 1 113 ? -1.015 7.138 1.260 1.00 96.62 113 ALA A N 1
ATOM 890 C CA . ALA A 1 113 ? 0.190 6.337 1.470 1.00 96.62 113 ALA A CA 1
ATOM 891 C C . ALA A 1 113 ? 0.826 6.642 2.835 1.00 96.62 113 ALA A C 1
ATOM 893 O O . ALA A 1 113 ? 1.118 5.726 3.602 1.00 96.62 113 ALA A O 1
ATOM 894 N N . ARG A 1 114 ? 0.946 7.930 3.192 1.00 95.69 114 ARG A N 1
ATOM 895 C CA . ARG A 1 114 ? 1.473 8.333 4.502 1.00 95.69 114 ARG A CA 1
ATOM 896 C C . ARG A 1 114 ? 0.592 7.869 5.663 1.00 95.69 114 ARG A C 1
ATOM 898 O O . ARG A 1 114 ? 1.127 7.496 6.700 1.00 95.69 114 ARG A O 1
ATOM 905 N N . LEU A 1 115 ? -0.731 7.836 5.497 1.00 96.31 115 LEU A N 1
ATOM 906 C CA . LEU A 1 115 ? -1.643 7.292 6.507 1.00 96.31 115 LEU A CA 1
ATOM 907 C C . LEU A 1 115 ? -1.345 5.819 6.823 1.00 96.31 115 LEU A C 1
ATOM 909 O O . LEU A 1 115 ? -1.280 5.450 7.992 1.00 96.31 115 LEU A O 1
ATOM 913 N N . LEU A 1 116 ? -1.141 4.983 5.801 1.00 97.12 116 LEU A N 1
ATOM 914 C CA . LEU A 1 116 ? -0.803 3.570 6.004 1.00 97.12 116 LEU A CA 1
ATOM 915 C C . LEU A 1 116 ? 0.572 3.403 6.666 1.00 97.12 116 LEU A C 1
ATOM 917 O O . LEU A 1 116 ? 0.744 2.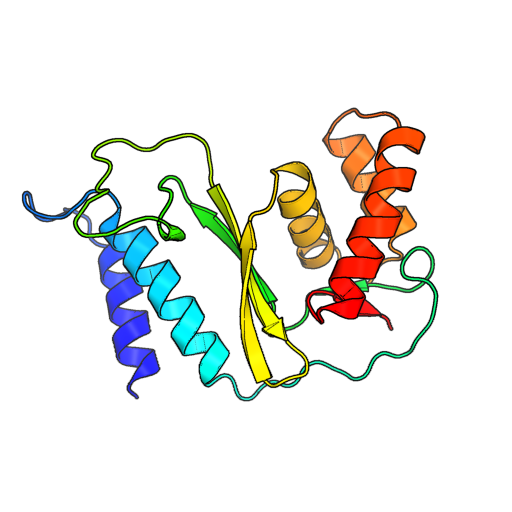539 7.525 1.00 97.12 116 LEU A O 1
ATOM 921 N N . GLU A 1 117 ? 1.525 4.271 6.327 1.00 95.62 117 GLU A N 1
ATOM 922 C CA . GLU A 1 117 ? 2.822 4.326 7.002 1.00 95.62 117 GLU A CA 1
ATOM 923 C C . GLU A 1 117 ? 2.700 4.714 8.480 1.00 95.62 117 GLU A C 1
ATOM 925 O O . GLU A 1 117 ? 3.315 4.079 9.333 1.00 95.62 117 GLU A O 1
ATOM 930 N N . LEU A 1 118 ? 1.845 5.684 8.814 1.00 95.56 118 LEU A N 1
ATOM 931 C CA . LEU A 1 118 ? 1.577 6.064 10.203 1.00 95.56 118 LEU A CA 1
ATOM 932 C C . LEU A 1 118 ? 0.996 4.908 11.020 1.00 95.56 118 L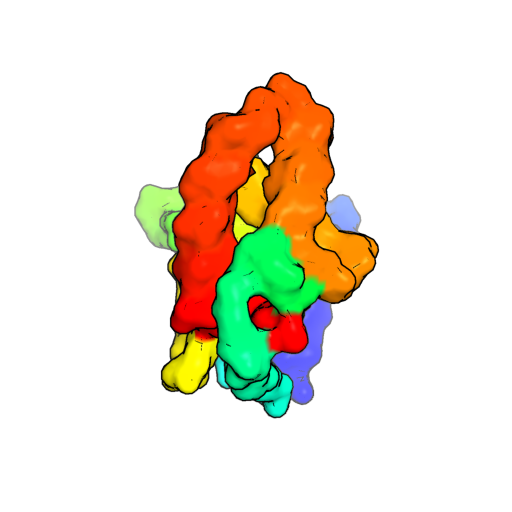EU A C 1
ATOM 934 O O . LEU A 1 118 ? 1.436 4.684 12.147 1.00 95.56 118 LEU A O 1
ATOM 938 N N . VAL A 1 119 ? 0.051 4.154 10.449 1.00 95.75 119 VAL A N 1
ATOM 939 C CA . VAL A 1 119 ? -0.499 2.943 11.083 1.00 95.75 119 VAL A CA 1
ATOM 940 C C . VAL A 1 119 ? 0.617 1.932 11.363 1.00 95.75 119 VAL A C 1
ATOM 942 O O . VAL A 1 119 ? 0.676 1.348 12.445 1.00 95.75 119 VAL A O 1
ATOM 945 N N . ARG A 1 120 ? 1.527 1.736 10.400 1.00 94.19 120 ARG A N 1
ATOM 946 C CA . ARG A 1 120 ? 2.659 0.809 10.522 1.00 94.19 120 ARG A CA 1
ATOM 947 C C . ARG A 1 120 ? 3.664 1.245 11.593 1.00 94.19 120 ARG A C 1
ATOM 949 O O . ARG A 1 120 ? 4.149 0.404 12.343 1.00 94.19 120 ARG A O 1
ATOM 956 N N . GLU A 1 121 ? 3.978 2.536 11.662 1.00 93.75 121 GLU A N 1
ATOM 957 C CA . GLU A 1 121 ? 4.980 3.105 12.573 1.00 93.75 121 GLU A CA 1
ATOM 958 C C . GLU A 1 121 ? 4.499 3.175 14.029 1.00 93.75 121 GLU A C 1
ATOM 960 O O . GLU A 1 121 ? 5.283 2.943 14.950 1.00 93.75 121 GLU A O 1
ATOM 965 N N . ARG A 1 122 ? 3.225 3.522 14.250 1.00 92.62 122 ARG A N 1
ATOM 966 C CA . ARG A 1 122 ? 2.684 3.808 15.591 1.00 92.62 122 ARG A CA 1
ATOM 967 C C . ARG A 1 122 ? 2.075 2.595 16.283 1.00 92.62 122 ARG A C 1
ATOM 969 O O . ARG A 1 122 ? 1.960 2.586 17.507 1.00 92.62 122 ARG A O 1
ATOM 976 N N . GLY A 1 123 ? 1.731 1.559 15.522 1.00 86.00 123 GLY A N 1
ATOM 977 C CA . GLY A 1 123 ? 0.986 0.419 16.041 1.00 86.00 123 GLY A CA 1
ATOM 978 C C . GLY A 1 123 ? -0.499 0.748 16.258 1.00 86.00 123 GLY A C 1
ATOM 979 O O . GLY A 1 123 ? -0.995 1.727 15.701 1.00 86.00 123 GLY A O 1
ATOM 980 N N . PRO A 1 124 ? -1.231 -0.080 17.030 1.00 93.00 124 PRO A N 1
ATOM 981 C CA . PRO A 1 124 ? -2.682 0.035 17.146 1.00 93.00 124 PRO A CA 1
ATOM 982 C C . PRO A 1 124 ? -3.122 1.360 17.792 1.00 93.00 124 PRO A C 1
ATOM 984 O O . PRO A 1 124 ? -3.020 1.534 19.006 1.00 93.00 124 PRO A O 1
ATOM 987 N N . GLU A 1 125 ? -3.675 2.269 16.990 1.00 96.00 125 GLU A N 1
ATOM 988 C CA . GLU A 1 125 ? -4.268 3.535 17.439 1.00 96.00 125 GLU A CA 1
ATOM 989 C C . GLU A 1 125 ? -5.646 3.758 16.799 1.00 96.00 125 GLU A C 1
ATOM 991 O O . GLU A 1 125 ? -5.888 3.276 15.687 1.00 96.00 125 GLU A O 1
ATOM 996 N N . PRO A 1 126 ? -6.566 4.484 17.466 1.00 96.06 126 PRO A N 1
ATOM 997 C CA . PRO A 1 126 ? -7.834 4.877 16.864 1.00 96.06 126 PRO A CA 1
ATOM 998 C C . PRO A 1 126 ? -7.647 5.673 15.571 1.00 96.06 126 PRO A C 1
ATOM 1000 O O . PRO A 1 126 ? -6.787 6.556 15.499 1.00 96.06 126 PRO A O 1
ATOM 1003 N N . GLY A 1 127 ? -8.508 5.440 14.578 1.00 95.81 127 GLY A N 1
ATOM 1004 C CA . GLY A 1 127 ? -8.459 6.146 13.295 1.00 95.81 127 GLY A CA 1
ATOM 1005 C C . GLY A 1 127 ? -8.462 7.670 13.419 1.00 95.81 127 GLY A C 1
ATOM 1006 O O . GLY A 1 127 ? -7.728 8.346 12.702 1.00 95.81 127 GLY A O 1
ATOM 1007 N N . ALA A 1 128 ? -9.210 8.223 14.379 1.00 95.88 128 ALA A N 1
ATOM 1008 C CA . ALA A 1 128 ? -9.215 9.660 14.647 1.00 95.88 128 ALA A CA 1
ATOM 1009 C C . ALA A 1 128 ? -7.823 10.200 15.028 1.00 95.88 128 ALA A C 1
ATOM 1011 O O . ALA A 1 128 ? -7.413 11.245 14.527 1.00 95.88 128 ALA A O 1
ATOM 1012 N N . ALA A 1 129 ? -7.071 9.476 15.864 1.00 96.19 129 ALA A N 1
ATOM 1013 C CA . ALA A 1 129 ? -5.728 9.882 16.281 1.00 96.19 129 ALA A CA 1
ATOM 1014 C C . ALA A 1 129 ? -4.733 9.842 15.109 1.00 96.19 129 ALA A C 1
ATOM 1016 O O . ALA A 1 129 ? -3.930 10.761 14.938 1.00 96.19 129 ALA A O 1
ATOM 1017 N N . LEU A 1 130 ? -4.840 8.822 14.253 1.00 96.19 130 LEU A N 1
ATOM 1018 C CA . LEU A 1 130 ? -4.023 8.688 13.045 1.00 96.19 130 LEU A CA 1
ATOM 1019 C C . LEU A 1 130 ? -4.292 9.820 12.044 1.00 96.19 130 LEU A C 1
ATOM 1021 O O . LEU A 1 130 ? -3.354 10.406 11.501 1.00 96.19 130 LEU A O 1
ATOM 1025 N N . LEU A 1 131 ? -5.562 10.173 11.827 1.00 95.94 131 LEU A N 1
ATOM 1026 C CA . LEU A 1 131 ? -5.946 11.275 10.941 1.00 95.94 131 LEU A CA 1
ATOM 1027 C C . LEU A 1 131 ? -5.531 12.638 11.502 1.00 95.94 131 LEU A C 1
ATOM 1029 O O . LEU A 1 131 ? -5.078 13.492 10.740 1.00 95.94 131 LEU A O 1
ATOM 1033 N N . GLN A 1 132 ? -5.613 12.831 12.819 1.00 95.38 132 GLN A N 1
ATOM 1034 C CA . GLN A 1 132 ? -5.116 14.038 13.474 1.00 95.38 132 GLN A CA 1
ATOM 1035 C C . GLN A 1 132 ? -3.595 14.178 13.312 1.00 95.38 132 GLN A C 1
ATOM 1037 O O . GLN A 1 132 ? -3.099 15.256 12.977 1.00 95.38 132 GLN A O 1
ATOM 1042 N N . ALA A 1 133 ? -2.849 13.085 13.495 1.00 95.25 133 ALA A N 1
ATOM 1043 C CA . ALA A 1 133 ? -1.407 13.061 13.271 1.00 95.25 133 ALA A CA 1
ATOM 1044 C C . ALA A 1 133 ? -1.052 13.387 11.813 1.00 95.25 133 ALA A C 1
ATOM 1046 O O . ALA A 1 133 ? -0.175 14.214 11.565 1.00 95.25 133 ALA A O 1
ATOM 1047 N N . LEU A 1 134 ? -1.773 12.801 10.855 1.00 95.56 134 LEU A N 1
ATOM 1048 C CA . LEU A 1 134 ? -1.591 13.080 9.433 1.00 95.56 134 LEU A CA 1
ATOM 1049 C C . LEU A 1 134 ? -1.886 14.549 9.095 1.00 95.56 134 LEU A C 1
ATOM 1051 O O . LEU A 1 134 ? -1.120 15.180 8.370 1.00 95.56 134 LEU A O 1
ATOM 1055 N N . ALA A 1 135 ? -2.973 15.112 9.631 1.00 95.25 135 ALA A N 1
ATOM 1056 C CA . ALA A 1 135 ? -3.322 16.515 9.428 1.00 95.25 135 ALA A CA 1
ATOM 1057 C C . ALA A 1 135 ? -2.215 17.450 9.936 1.00 95.25 135 ALA A C 1
ATOM 1059 O O . ALA A 1 135 ? -1.842 18.397 9.241 1.00 95.25 135 ALA A O 1
ATOM 1060 N N . ALA A 1 136 ? -1.642 17.142 11.103 1.00 94.88 136 ALA A N 1
ATOM 1061 C CA . ALA A 1 136 ? -0.519 17.882 11.663 1.00 94.88 136 ALA A CA 1
ATOM 1062 C C . ALA A 1 136 ? 0.746 17.779 10.789 1.00 94.88 136 ALA A C 1
ATOM 1064 O O . ALA A 1 136 ? 1.363 18.806 10.506 1.00 94.88 136 ALA A O 1
ATOM 1065 N N . GLU A 1 137 ? 1.112 16.580 10.315 1.00 94.62 137 GLU A N 1
ATOM 1066 C CA . GLU A 1 137 ? 2.272 16.382 9.428 1.00 94.62 137 GLU A CA 1
ATOM 1067 C C . GLU A 1 137 ? 2.125 17.143 8.104 1.00 94.62 137 GLU A C 1
ATOM 1069 O O . GLU A 1 137 ? 3.071 17.778 7.636 1.00 94.62 137 GLU A O 1
ATOM 1074 N N . LEU A 1 138 ? 0.927 17.125 7.517 1.00 92.31 138 LEU A N 1
ATOM 1075 C CA . LEU A 1 138 ? 0.646 17.777 6.237 1.00 92.31 138 LEU A CA 1
ATOM 1076 C C . LEU A 1 138 ? 0.299 19.267 6.371 1.00 92.31 138 LEU A C 1
ATOM 1078 O O . LEU A 1 138 ? 0.078 19.932 5.359 1.00 92.31 138 LEU A O 1
ATOM 1082 N N . SER A 1 139 ? 0.253 19.804 7.596 1.00 94.00 139 SER A N 1
ATOM 1083 C CA . SER A 1 139 ? -0.188 21.178 7.883 1.00 94.00 139 SER A CA 1
ATOM 1084 C C . SER A 1 139 ? -1.573 21.500 7.293 1.00 94.00 139 SER A C 1
ATOM 1086 O O . SER A 1 139 ? -1.812 22.600 6.788 1.00 94.00 139 SER A O 1
ATOM 1088 N N . LEU A 1 140 ? -2.490 20.529 7.342 1.00 90.38 140 LEU A N 1
ATOM 1089 C CA . LEU A 1 140 ? -3.863 20.644 6.851 1.00 90.38 140 LEU A CA 1
ATOM 1090 C C . LEU A 1 140 ? -4.854 20.838 8.012 1.00 90.38 140 LEU A C 1
ATOM 1092 O O . LEU A 1 140 ? -4.593 20.381 9.125 1.00 90.38 140 LEU A O 1
ATOM 1096 N N . PRO A 1 141 ? -6.018 21.473 7.778 1.00 89.06 141 PRO A N 1
ATOM 1097 C CA . PRO A 1 141 ? -7.072 21.550 8.785 1.00 89.06 141 PRO A CA 1
ATOM 1098 C C . PRO A 1 141 ? -7.610 20.158 9.139 1.00 89.06 141 PRO A C 1
ATOM 1100 O O . PRO A 1 141 ? -7.941 19.375 8.246 1.00 89.06 141 PRO A O 1
ATOM 1103 N N . GLU A 1 142 ? -7.752 19.879 10.436 1.00 86.62 142 GLU A N 1
ATOM 1104 C CA . GLU A 1 142 ? -8.222 18.585 10.951 1.00 86.62 142 GLU A CA 1
ATOM 1105 C C . GLU A 1 142 ? -9.599 18.203 10.392 1.00 86.62 142 GLU A C 1
ATOM 1107 O O . GLU A 1 142 ? -9.789 17.073 9.951 1.00 86.62 142 GLU A O 1
ATOM 1112 N N . ASP A 1 143 ? -10.529 19.157 10.301 1.00 84.88 143 ASP A N 1
ATOM 1113 C CA . ASP A 1 143 ? -11.873 18.925 9.755 1.00 84.88 143 ASP A CA 1
ATOM 1114 C C . ASP A 1 143 ? -11.843 18.419 8.301 1.00 84.88 143 ASP A C 1
ATOM 1116 O O . ASP A 1 143 ? -12.643 17.565 7.910 1.00 84.88 143 ASP A O 1
ATOM 1120 N N . THR A 1 144 ? -10.890 18.909 7.499 1.00 83.00 144 THR A N 1
ATOM 1121 C CA . THR A 1 144 ? -10.715 18.503 6.097 1.00 83.00 144 THR A CA 1
ATOM 1122 C C . THR A 1 144 ? -10.228 17.059 5.996 1.00 83.00 144 THR A C 1
ATOM 1124 O O . THR A 1 144 ? -10.708 16.297 5.156 1.00 83.00 144 THR A O 1
ATOM 1127 N N . VAL A 1 145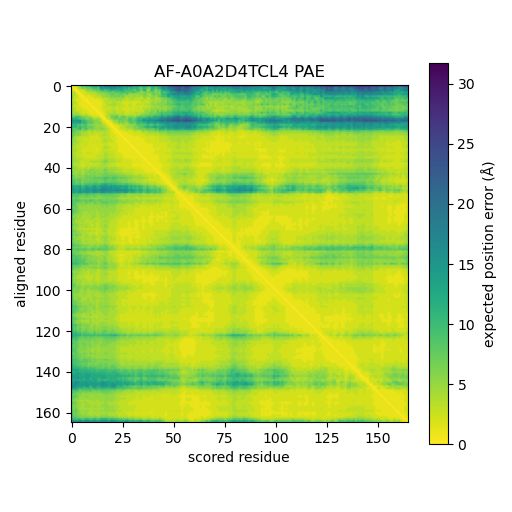 ? -9.278 16.676 6.851 1.00 86.69 145 VAL A N 1
ATOM 1128 C CA . VAL A 1 145 ? -8.676 15.335 6.848 1.00 86.69 145 VAL A CA 1
ATOM 1129 C C . VAL A 1 145 ? -9.617 14.312 7.478 1.00 86.69 145 VAL A C 1
ATOM 1131 O O . VAL A 1 145 ? -9.740 13.210 6.954 1.00 86.69 145 VAL A O 1
ATOM 1134 N N . SER A 1 146 ? -10.340 14.674 8.537 1.00 82.38 146 SER A N 1
ATOM 1135 C CA . SER A 1 146 ? -11.254 13.776 9.250 1.00 82.38 146 SER A CA 1
ATOM 1136 C C . SER A 1 146 ? -12.426 13.312 8.385 1.00 82.38 146 SER A C 1
ATOM 1138 O O . SER A 1 146 ? -12.739 12.124 8.367 1.00 82.38 146 SER A O 1
ATOM 1140 N N . GLY A 1 147 ? -13.051 14.216 7.619 1.00 78.50 147 GLY A N 1
ATOM 1141 C CA . GLY A 1 147 ? -14.199 13.867 6.773 1.00 78.50 147 GLY A CA 1
ATOM 1142 C C . GLY A 1 147 ? -13.851 12.889 5.645 1.00 78.50 147 GLY A C 1
ATOM 1143 O O . GLY A 1 147 ? -14.524 11.874 5.472 1.00 78.50 147 GLY A O 1
ATOM 1144 N N . PHE A 1 148 ? -12.783 13.170 4.892 1.00 81.31 148 PHE A N 1
ATOM 1145 C CA . PHE A 1 148 ? -12.306 12.275 3.829 1.00 81.31 148 PHE A CA 1
ATOM 1146 C C . PHE A 1 148 ? -11.644 11.012 4.400 1.00 81.31 148 PHE A C 1
ATOM 1148 O O . PHE A 1 148 ? -11.851 9.905 3.902 1.00 81.31 148 PHE A O 1
ATOM 1155 N N . GLY A 1 149 ? -10.881 11.171 5.479 1.00 89.31 149 GLY A N 1
ATOM 1156 C CA . GLY A 1 149 ? -10.143 10.103 6.134 1.00 89.31 149 GLY A CA 1
ATOM 1157 C C . GLY A 1 149 ? -11.045 9.026 6.723 1.00 89.31 149 GLY A C 1
ATOM 1158 O O . GLY A 1 149 ? -10.747 7.851 6.549 1.00 89.31 149 GLY A O 1
ATOM 1159 N N . ALA A 1 150 ? -12.178 9.387 7.334 1.00 92.31 150 ALA A N 1
ATOM 1160 C CA . ALA A 1 150 ? -13.111 8.408 7.895 1.00 92.31 150 ALA A CA 1
ATOM 1161 C C . ALA A 1 150 ? -13.635 7.426 6.833 1.00 92.31 150 ALA A C 1
ATOM 1163 O O . ALA A 1 150 ? -13.622 6.212 7.039 1.00 92.31 150 ALA A O 1
ATOM 1164 N N . ALA A 1 151 ? -14.039 7.943 5.668 1.00 93.06 151 ALA A N 1
ATOM 1165 C CA . ALA A 1 151 ? -14.490 7.112 4.554 1.00 93.06 151 ALA A CA 1
ATOM 1166 C C . ALA A 1 151 ? -13.360 6.224 4.009 1.00 93.06 151 ALA A C 1
ATOM 1168 O O . ALA A 1 151 ? -13.588 5.052 3.716 1.00 93.06 151 ALA A O 1
ATOM 1169 N N . GLN A 1 152 ? -12.138 6.758 3.919 1.00 94.88 152 GLN A N 1
ATOM 1170 C CA . GLN A 1 152 ? -10.975 6.001 3.460 1.00 94.88 152 GLN A CA 1
ATOM 1171 C C . GLN A 1 152 ? -10.586 4.874 4.428 1.00 94.88 152 GLN A C 1
ATOM 1173 O O . GLN A 1 152 ? -10.271 3.773 3.980 1.00 94.88 152 GLN A O 1
ATOM 1178 N N . LEU A 1 153 ? -10.628 5.122 5.741 1.00 96.19 153 LEU A N 1
ATOM 1179 C CA . LEU A 1 153 ? -10.377 4.105 6.764 1.00 96.19 153 LEU A CA 1
ATOM 1180 C C . LEU A 1 153 ? -11.427 2.991 6.705 1.00 96.19 153 LEU A C 1
ATOM 1182 O O . LEU A 1 153 ? -11.072 1.817 6.746 1.00 96.19 153 LEU A O 1
ATOM 1186 N N . ALA A 1 154 ? -12.706 3.346 6.549 1.00 94.88 154 ALA A N 1
ATOM 1187 C CA . ALA A 1 154 ? -13.777 2.367 6.389 1.00 94.88 154 ALA A CA 1
ATOM 1188 C C . ALA A 1 154 ? -13.610 1.517 5.116 1.00 94.88 154 ALA A C 1
ATOM 1190 O O . ALA A 1 154 ? -13.770 0.299 5.178 1.00 94.88 154 ALA A O 1
ATOM 1191 N N . ASP A 1 155 ? -13.241 2.127 3.983 1.00 95.56 155 ASP A N 1
ATOM 1192 C CA . ASP A 1 155 ? -12.945 1.401 2.737 1.00 95.56 155 ASP A CA 1
ATOM 1193 C C . ASP A 1 155 ? -11.748 0.450 2.907 1.00 95.56 155 ASP A C 1
ATOM 1195 O O . ASP A 1 155 ? -11.802 -0.702 2.479 1.00 95.56 155 ASP A O 1
ATOM 1199 N N . PHE A 1 156 ? -10.695 0.878 3.608 1.00 96.75 156 PHE A N 1
ATOM 1200 C CA . PHE A 1 156 ? -9.547 0.022 3.903 1.00 96.75 156 PHE A CA 1
ATOM 1201 C C . PHE A 1 156 ? -9.872 -1.153 4.818 1.00 96.75 156 PHE A C 1
ATOM 1203 O O . PHE A 1 156 ? -9.364 -2.249 4.578 1.00 96.75 156 PHE A O 1
ATOM 1210 N N . VAL A 1 157 ? -10.726 -0.961 5.823 1.00 96.25 157 VAL A N 1
ATOM 1211 C CA . VAL A 1 157 ? -11.206 -2.068 6.661 1.00 96.25 157 VAL A CA 1
ATOM 1212 C C . VAL A 1 157 ? -12.042 -3.038 5.829 1.00 96.25 157 VAL A C 1
ATOM 1214 O O . VAL A 1 157 ? -11.758 -4.232 5.823 1.00 96.25 157 VAL A O 1
ATOM 1217 N N . ALA A 1 158 ? -12.991 -2.535 5.033 1.00 94.81 158 ALA A N 1
ATOM 1218 C CA . ALA A 1 158 ? -13.848 -3.368 4.186 1.00 94.81 158 ALA A CA 1
ATOM 1219 C C . ALA A 1 158 ? -13.063 -4.209 3.161 1.00 94.81 158 ALA A C 1
ATOM 1221 O O . ALA A 1 158 ? -13.494 -5.295 2.777 1.00 94.81 158 ALA A O 1
ATOM 1222 N N . ARG A 1 159 ? -11.904 -3.713 2.717 1.00 95.88 159 ARG A N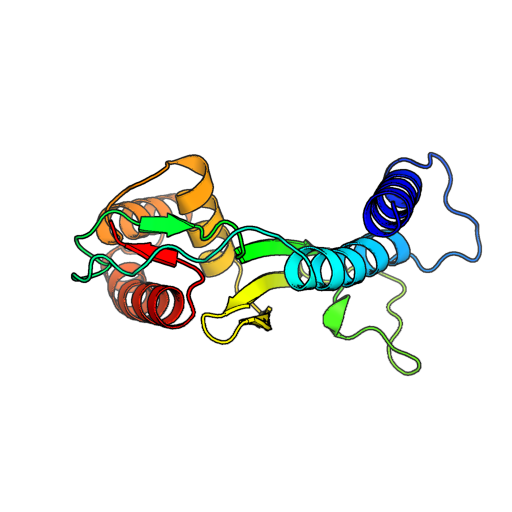 1
ATOM 1223 C CA . ARG A 1 159 ? -10.996 -4.404 1.789 1.00 95.88 159 ARG A CA 1
ATOM 1224 C C . ARG A 1 159 ? -9.995 -5.334 2.472 1.00 95.88 159 ARG A C 1
ATOM 1226 O O . ARG A 1 159 ? -9.270 -6.037 1.777 1.00 95.88 159 ARG A O 1
ATOM 1233 N N . GLY A 1 160 ? -9.930 -5.334 3.803 1.00 95.69 160 GLY A N 1
ATOM 1234 C CA . GLY A 1 160 ? -8.937 -6.094 4.562 1.00 95.69 160 GLY A CA 1
ATOM 1235 C C . GLY A 1 160 ? -7.519 -5.515 4.497 1.00 95.69 160 GLY A C 1
ATOM 1236 O O . GLY A 1 160 ? -6.561 -6.221 4.799 1.00 95.69 160 GLY A O 1
ATOM 1237 N N . ILE A 1 161 ? -7.369 -4.242 4.112 1.00 97.44 161 ILE A N 1
ATOM 1238 C CA . ILE A 1 161 ? -6.089 -3.513 4.152 1.00 97.44 161 ILE A CA 1
ATOM 1239 C C . ILE A 1 161 ? -5.763 -3.117 5.595 1.00 97.44 161 ILE A C 1
ATOM 1241 O O . ILE A 1 161 ? -4.624 -3.249 6.042 1.00 97.44 161 ILE A O 1
ATOM 1245 N N . LEU A 1 162 ? -6.776 -2.651 6.326 1.00 96.88 162 LEU A N 1
ATOM 1246 C CA . LEU A 1 162 ? -6.701 -2.360 7.754 1.00 96.88 162 LEU A CA 1
ATOM 1247 C C . LEU A 1 162 ? -7.569 -3.339 8.541 1.00 96.88 162 LEU A C 1
ATOM 1249 O O . LEU A 1 162 ? -8.557 -3.865 8.036 1.00 96.88 162 LEU A O 1
ATOM 1253 N N . VAL A 1 163 ? -7.203 -3.553 9.799 1.00 95.19 163 VAL A N 1
ATOM 1254 C CA . VAL A 1 163 ? -7.901 -4.445 10.725 1.00 95.19 163 VAL A CA 1
ATOM 1255 C C . VAL A 1 163 ? -8.215 -3.679 12.003 1.00 95.19 163 VAL A C 1
ATOM 1257 O O . VAL A 1 163 ? -7.335 -3.034 12.573 1.00 95.19 163 VAL A O 1
ATOM 1260 N N . THR A 1 164 ? -9.471 -3.751 12.439 1.00 93.50 164 THR A N 1
ATOM 1261 C CA . THR A 1 164 ? -9.951 -3.200 13.713 1.00 93.50 164 THR A CA 1
ATOM 1262 C C . THR A 1 164 ? -9.769 -4.208 14.846 1.00 93.50 164 THR A C 1
ATOM 1264 O O . THR A 1 164 ? -10.100 -5.384 14.657 1.00 93.50 164 THR A O 1
ATOM 1267 N N . HIS A 1 165 ? -9.343 -3.732 16.019 1.00 83.56 165 HIS A N 1
ATOM 1268 C CA . HIS A 1 165 ? -9.227 -4.510 17.264 1.00 83.56 165 HIS A CA 1
ATOM 1269 C C . HIS A 1 165 ? -10.217 -4.067 18.337 1.00 83.56 165 HIS A C 1
ATOM 1271 O O . HIS A 1 165 ? -10.626 -2.883 18.316 1.00 83.56 165 HIS A O 1
#

pLDDT: mean 91.87, std 6.95, range [53.78, 98.19]

Solvent-accessible surface area (backbone atoms only — not comparable to full-atom values): 9403 Å² total; per-residue (Å²): 109,74,66,54,54,54,51,51,50,33,48,49,56,67,67,52,93,69,80,60,92,86,55,62,83,48,50,41,61,36,46,44,54,58,46,52,55,54,50,54,69,67,50,88,79,77,78,76,77,73,67,58,78,55,53,54,73,24,30,30,32,63,22,96,50,33,46,80,46,78,33,49,47,67,52,95,65,57,53,96,92,37,76,72,85,66,70,62,74,77,36,32,35,36,43,28,36,32,91,82,77,44,75,45,79,42,83,41,54,73,69,61,47,49,49,55,49,48,31,64,74,70,40,74,41,26,39,49,58,54,37,46,51,50,15,62,76,68,74,46,61,51,72,65,38,47,63,57,43,49,57,50,48,48,53,30,40,78,47,38,39,30,42,42,89

Secondary structure (DSSP, 8-state):
-HHHHHHHHHHHHHH-SS--TTS-TTHHHHHHHHHHHHHHHH----PPPP--S-TTTSEEEE-TTEEEEEESS-GGG-SSS---SS--SPEEEEEEE-TTS-EEEEEE-HHHHHHHHHHHHH-SEEHHHHHHHHHHHTT--HHHHHHHHHHHHHHHHHTTSEEE-